Protein AF-A0A3D4BCY6-F1 (afdb_monomer_lite)

Secondary structure (DSSP, 8-state):
-HHHHTTHHHHHHHHS-SS--HHHHHHHHHHHHHHHHHHHHHIIIIIIHHHHHHHHHHHHHTT-SPPPPHHHHHTTT--------HHHHHHHHHHHHHHHHHHHHHHHHHTT-GGGGGGS-HHHHHHHHHHHTT--GGGSPPHHHHHT-

Sequence (149 aa):
MINDAFLVTLFQILVETPTMTATEVLQRAQEKGALLAPTIGRQQTEMLGPLIEREFDVLDSQGLMPPVPDILIEAGGEYEIEYVSPLSRAMRAEEGVAILRTLEMVQPIAAVDPGVMDNFNTDEITRILADTNGAPQRILRSENEISEM

pLDDT: mean 82.07, std 10.21, range [56.44, 96.81]

Structure (mmCIF, N/CA/C/O backbone):
data_AF-A0A3D4BCY6-F1
#
_entry.id   AF-A0A3D4BCY6-F1
#
loo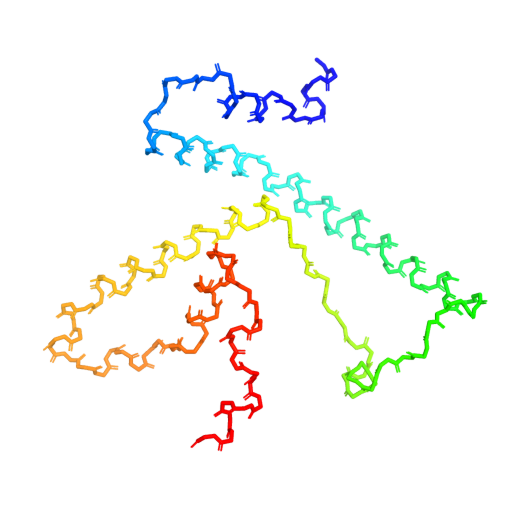p_
_atom_site.group_PDB
_atom_site.id
_atom_site.type_symbol
_atom_site.label_atom_id
_atom_site.label_alt_id
_atom_site.label_comp_id
_atom_site.label_asym_id
_atom_site.label_entity_id
_atom_site.label_seq_id
_atom_site.pdbx_PDB_ins_code
_atom_site.Cartn_x
_atom_site.Cartn_y
_atom_site.Cartn_z
_atom_site.occupancy
_atom_site.B_iso_or_equiv
_atom_site.auth_seq_id
_atom_site.auth_comp_id
_atom_site.auth_asym_id
_atom_site.auth_atom_id
_atom_site.pdbx_PDB_model_num
ATOM 1 N N . MET A 1 1 ? 18.849 21.980 12.047 1.00 65.62 1 MET A N 1
ATOM 2 C CA . MET A 1 1 ? 18.145 21.367 13.199 1.00 65.62 1 MET A CA 1
ATOM 3 C C . MET A 1 1 ? 16.642 21.233 12.969 1.00 65.62 1 MET A C 1
ATOM 5 O O . MET A 1 1 ? 16.190 20.104 12.945 1.00 65.62 1 MET A O 1
ATOM 9 N N . ILE A 1 2 ? 15.866 22.315 12.769 1.00 80.06 2 ILE A N 1
ATOM 10 C CA . ILE A 1 2 ? 14.408 22.197 12.509 1.00 80.06 2 ILE A CA 1
ATOM 11 C C . ILE A 1 2 ? 14.142 21.442 11.196 1.00 80.06 2 ILE A C 1
ATOM 13 O O . ILE A 1 2 ? 13.458 20.427 11.205 1.00 80.06 2 ILE A O 1
ATOM 17 N N . ASN A 1 3 ? 14.751 21.871 10.088 1.00 74.25 3 ASN A N 1
ATOM 18 C CA . ASN A 1 3 ? 14.570 21.217 8.784 1.00 74.25 3 ASN A CA 1
ATOM 19 C C . ASN A 1 3 ? 14.998 19.742 8.785 1.00 74.25 3 ASN A C 1
ATOM 21 O O . ASN A 1 3 ? 14.325 18.909 8.188 1.00 74.25 3 ASN A O 1
ATOM 25 N N . ASP A 1 4 ? 16.068 19.410 9.508 1.00 70.56 4 ASP A N 1
ATOM 26 C CA . ASP A 1 4 ? 16.551 18.030 9.622 1.00 70.56 4 ASP A CA 1
ATOM 27 C C . ASP A 1 4 ? 15.580 17.157 10.430 1.00 70.56 4 ASP A C 1
ATOM 29 O O . ASP A 1 4 ? 15.313 16.022 10.047 1.00 70.56 4 ASP A O 1
ATOM 33 N N . ALA A 1 5 ? 14.996 17.702 11.505 1.00 72.00 5 ALA A N 1
ATOM 34 C CA . ALA A 1 5 ? 14.009 17.004 12.329 1.00 72.00 5 ALA A CA 1
ATOM 35 C C . ALA A 1 5 ? 12.695 16.726 11.578 1.00 72.00 5 ALA A C 1
ATOM 37 O O . ALA A 1 5 ? 12.070 15.695 11.799 1.00 72.00 5 ALA A O 1
ATOM 38 N N . PHE A 1 6 ? 12.300 17.616 10.664 1.00 74.00 6 PHE A N 1
ATOM 39 C CA . PHE A 1 6 ? 11.128 17.438 9.798 1.00 74.00 6 PHE A CA 1
ATOM 40 C C . PHE A 1 6 ? 11.455 16.761 8.462 1.00 74.00 6 PHE A C 1
ATOM 42 O O . PHE A 1 6 ? 10.620 16.757 7.560 1.00 74.00 6 PHE A O 1
ATOM 49 N N . LEU A 1 7 ? 12.662 16.199 8.315 1.00 73.69 7 LEU A N 1
ATOM 50 C CA . LEU A 1 7 ? 13.101 15.480 7.113 1.00 73.69 7 LEU A CA 1
ATOM 51 C C . LEU A 1 7 ? 13.090 16.346 5.838 1.00 73.69 7 LEU A C 1
ATOM 53 O O . LEU A 1 7 ? 13.243 15.831 4.731 1.00 73.69 7 LEU A O 1
ATOM 57 N N . VAL A 1 8 ? 12.962 17.670 5.978 1.00 70.06 8 VAL A N 1
ATOM 58 C CA . VAL A 1 8 ? 12.875 18.634 4.872 1.00 70.06 8 VAL A CA 1
ATOM 59 C C . VAL A 1 8 ? 14.118 18.534 4.000 1.00 70.06 8 VAL A C 1
ATOM 61 O O . VAL A 1 8 ? 14.004 18.541 2.783 1.00 70.06 8 VAL A O 1
ATOM 64 N N . THR A 1 9 ? 15.287 18.323 4.601 1.00 69.44 9 THR A N 1
ATOM 65 C CA . THR A 1 9 ? 16.567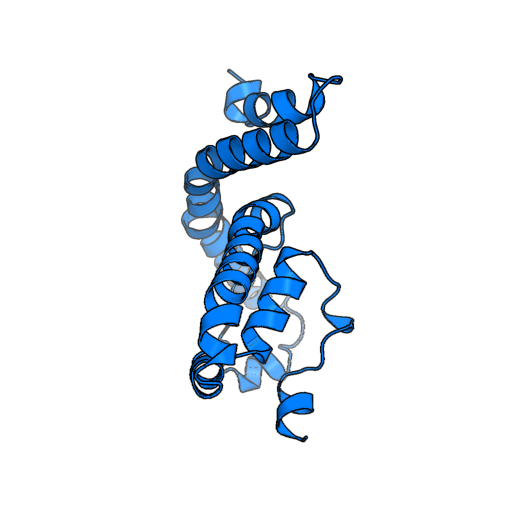 18.162 3.899 1.00 69.44 9 THR A CA 1
ATOM 66 C C . THR A 1 9 ? 16.589 16.930 2.974 1.00 69.44 9 THR A C 1
ATOM 68 O O . THR A 1 9 ? 17.272 16.932 1.951 1.00 69.44 9 THR A O 1
ATOM 71 N N . LEU A 1 10 ? 15.820 15.879 3.291 1.00 66.75 10 LEU A N 1
ATOM 72 C CA . LEU A 1 10 ? 15.710 14.672 2.459 1.00 66.75 10 LEU A CA 1
ATOM 73 C C . LEU A 1 10 ? 14.780 14.890 1.256 1.00 66.75 10 LEU A C 1
ATOM 75 O O . LEU A 1 10 ? 15.042 14.337 0.189 1.00 66.75 10 LEU A O 1
ATOM 79 N N . PHE A 1 11 ? 13.759 15.740 1.398 1.00 65.69 11 PHE A N 1
ATOM 80 C CA . P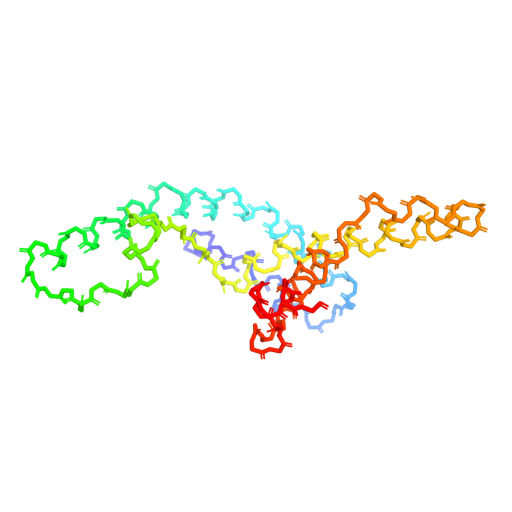HE A 1 11 ? 12.844 16.114 0.314 1.00 65.69 11 PHE A CA 1
ATOM 81 C C . PHE A 1 11 ? 13.337 17.310 -0.519 1.00 65.69 11 PHE A C 1
ATOM 83 O O . PHE A 1 11 ? 13.072 17.358 -1.717 1.00 65.69 11 PHE A O 1
ATOM 90 N N . GLN A 1 12 ? 14.103 18.243 0.059 1.00 62.47 12 GLN A N 1
ATOM 91 C CA . GLN A 1 12 ? 14.647 19.423 -0.630 1.00 62.47 12 GLN A CA 1
ATOM 92 C C . GLN A 1 12 ? 15.505 19.041 -1.835 1.00 62.47 12 GLN A C 1
ATOM 94 O O . GLN A 1 12 ? 15.422 19.691 -2.868 1.00 62.47 12 GLN A O 1
ATOM 99 N N . ILE A 1 13 ? 16.262 17.944 -1.760 1.00 59.34 13 ILE A N 1
ATOM 100 C CA . ILE A 1 13 ? 17.090 17.469 -2.881 1.00 59.34 13 ILE A CA 1
ATOM 101 C C . 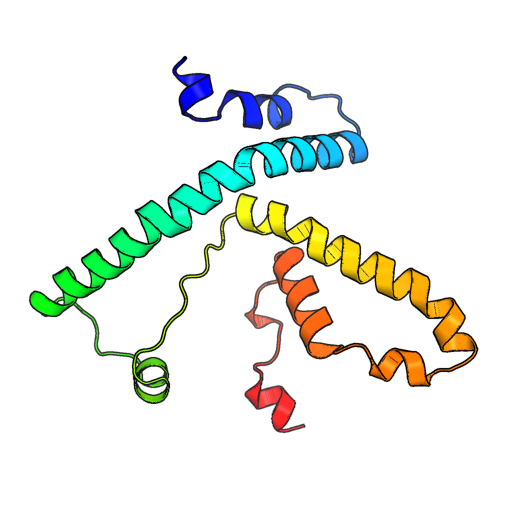ILE A 1 13 ? 16.239 17.084 -4.107 1.00 59.34 13 ILE A C 1
ATOM 103 O O . ILE A 1 13 ? 16.709 17.237 -5.235 1.00 59.34 13 ILE A O 1
ATOM 107 N N . LEU A 1 14 ? 14.992 16.635 -3.903 1.00 56.44 14 LEU A N 1
ATOM 108 C CA . LEU A 1 14 ? 14.042 16.323 -4.980 1.00 56.44 14 LEU A CA 1
ATOM 109 C C . LEU A 1 14 ? 13.404 17.582 -5.597 1.00 56.44 14 LEU A C 1
ATOM 111 O O . LEU A 1 14 ? 12.839 17.500 -6.682 1.00 56.44 14 LEU A O 1
ATOM 115 N N . VAL A 1 15 ? 13.491 18.736 -4.926 1.00 58.91 15 VAL A N 1
ATOM 116 C CA . VAL A 1 15 ? 12.830 19.994 -5.325 1.00 58.91 15 VAL A CA 1
ATOM 117 C C . VAL A 1 15 ? 13.834 21.046 -5.821 1.00 58.91 15 VAL A C 1
ATOM 119 O O . VAL A 1 15 ? 13.546 21.779 -6.762 1.00 58.91 15 VAL A O 1
ATOM 122 N N . GLU A 1 16 ? 15.028 21.120 -5.229 1.00 57.53 16 GLU A N 1
ATOM 123 C CA . GLU A 1 16 ? 15.999 22.210 -5.428 1.00 57.53 16 GLU A CA 1
ATOM 124 C C . GLU A 1 16 ? 17.021 21.960 -6.548 1.00 57.53 16 GLU A C 1
ATOM 126 O O . GLU A 1 16 ? 17.875 22.811 -6.789 1.00 57.53 16 GLU A O 1
ATOM 131 N N . THR A 1 17 ? 16.936 20.838 -7.275 1.00 58.88 17 THR A N 1
ATOM 132 C CA . THR A 1 17 ? 17.810 20.568 -8.433 1.00 58.88 17 THR A CA 1
ATOM 133 C C . THR A 1 17 ? 16.986 20.558 -9.734 1.00 58.88 17 THR A C 1
ATOM 135 O O . THR A 1 17 ? 16.555 19.491 -10.167 1.00 58.88 17 THR A O 1
ATOM 138 N N . PRO A 1 18 ? 16.748 21.713 -10.395 1.00 57.94 18 PRO A N 1
ATOM 139 C CA . PRO A 1 18 ? 15.874 21.792 -11.574 1.00 57.94 18 PRO A CA 1
ATOM 140 C C . PRO A 1 18 ? 16.424 21.048 -12.799 1.00 57.94 18 PRO A C 1
ATOM 142 O O . PRO A 1 18 ? 15.682 20.734 -13.725 1.00 57.94 18 PRO A O 1
ATOM 145 N N . THR A 1 19 ? 17.733 20.789 -12.828 1.00 65.00 19 THR A N 1
ATOM 146 C CA . THR A 1 19 ? 18.425 20.100 -13.920 1.00 65.00 19 THR A CA 1
ATOM 147 C C . THR A 1 19 ? 18.860 18.716 -13.457 1.00 65.00 19 THR A C 1
ATOM 149 O O . THR A 1 19 ? 20.022 18.506 -13.116 1.00 65.00 19 THR A O 1
ATOM 152 N N . MET A 1 20 ? 17.920 17.779 -13.408 1.00 71.12 20 MET A N 1
ATOM 153 C CA . MET A 1 20 ? 18.206 16.381 -13.101 1.00 71.12 20 MET A CA 1
ATOM 154 C C . MET A 1 20 ? 17.617 15.489 -14.191 1.00 71.12 20 MET A C 1
ATOM 156 O O . MET A 1 20 ? 16.529 15.754 -14.704 1.00 71.12 20 MET A O 1
ATOM 160 N N . THR A 1 21 ? 18.347 14.444 -14.581 1.00 78.62 21 THR A N 1
ATOM 161 C CA . THR A 1 21 ? 17.817 13.457 -15.533 1.00 78.62 21 THR A CA 1
ATOM 162 C C . THR A 1 21 ? 16.763 12.580 -14.852 1.00 78.62 21 THR A C 1
ATOM 164 O O . THR A 1 21 ? 16.835 12.353 -13.646 1.00 78.62 21 THR A O 1
ATOM 167 N N . ALA A 1 22 ? 15.794 12.054 -15.609 1.00 68.19 22 ALA A N 1
ATOM 168 C CA . ALA A 1 22 ? 14.720 11.222 -15.052 1.00 68.19 22 ALA A CA 1
ATOM 169 C C . ALA A 1 22 ? 15.255 10.030 -14.230 1.00 68.19 22 ALA A C 1
ATOM 171 O O . ALA A 1 22 ? 14.737 9.732 -13.158 1.00 68.19 22 ALA A O 1
ATOM 172 N N . THR A 1 23 ? 16.336 9.395 -14.691 1.00 73.31 23 THR A N 1
ATOM 173 C CA . THR A 1 23 ? 16.980 8.271 -13.996 1.00 73.31 23 THR A CA 1
ATOM 174 C C . THR A 1 23 ? 17.625 8.690 -12.678 1.00 73.31 23 THR A C 1
ATOM 176 O O . THR A 1 23 ? 17.526 7.976 -11.684 1.00 73.31 23 THR A O 1
ATOM 179 N N . GLU A 1 24 ? 18.264 9.857 -12.651 1.00 76.44 24 GLU A N 1
ATOM 180 C CA . GLU A 1 24 ? 18.906 10.376 -11.445 1.00 76.44 24 GLU A CA 1
ATOM 181 C C . GLU A 1 24 ? 17.867 10.782 -10.386 1.00 76.44 24 GLU A C 1
ATOM 183 O O . GLU A 1 24 ? 18.066 10.501 -9.204 1.00 76.44 24 GLU A O 1
ATOM 188 N N . VAL A 1 25 ? 16.723 11.346 -10.800 1.00 70.44 25 VAL A N 1
ATOM 189 C CA . VAL A 1 25 ? 15.599 11.643 -9.890 1.00 70.44 25 VAL A CA 1
ATOM 190 C C . VAL A 1 25 ? 15.097 10.363 -9.231 1.00 70.44 25 VAL A C 1
ATOM 192 O O . VAL A 1 25 ? 14.934 10.326 -8.012 1.00 70.44 25 VAL A O 1
ATOM 195 N N . LEU A 1 26 ? 14.894 9.305 -10.021 1.00 66.81 26 LEU A N 1
ATOM 196 C CA . LEU A 1 26 ? 14.420 8.018 -9.516 1.00 66.81 26 LEU A CA 1
ATOM 197 C C . LEU A 1 26 ? 15.418 7.384 -8.538 1.00 66.81 26 LEU A C 1
ATOM 199 O O . LEU A 1 26 ? 15.020 6.993 -7.445 1.00 66.81 26 LEU A O 1
ATOM 203 N N . GLN A 1 27 ? 16.712 7.350 -8.874 1.00 74.69 27 GLN A N 1
ATOM 204 C CA . GLN A 1 27 ? 17.740 6.793 -7.984 1.00 74.69 27 GLN A CA 1
ATOM 205 C C . GLN A 1 27 ? 17.871 7.575 -6.673 1.00 74.69 27 GLN A C 1
ATOM 207 O O . GLN A 1 27 ? 17.966 6.974 -5.604 1.00 74.69 27 GLN A O 1
ATOM 212 N N . ARG A 1 28 ? 17.835 8.914 -6.720 1.00 74.25 28 ARG A N 1
ATOM 213 C CA . ARG A 1 28 ? 17.878 9.726 -5.496 1.00 74.25 28 ARG A CA 1
ATOM 214 C C . ARG A 1 28 ? 16.617 9.552 -4.656 1.00 74.25 28 ARG A C 1
ATOM 216 O O . ARG A 1 28 ? 16.722 9.481 -3.436 1.00 74.25 28 ARG A O 1
ATOM 223 N N . ALA A 1 29 ? 15.441 9.467 -5.276 1.00 71.12 29 ALA A N 1
ATOM 224 C CA . ALA A 1 29 ? 14.201 9.187 -4.558 1.00 71.12 29 ALA A CA 1
ATOM 225 C C . ALA A 1 29 ? 14.255 7.823 -3.851 1.00 71.12 29 ALA A C 1
ATOM 227 O O . ALA A 1 29 ? 13.863 7.741 -2.688 1.00 71.12 29 ALA A O 1
ATOM 228 N N . GLN A 1 30 ? 14.811 6.795 -4.502 1.00 71.56 30 GLN A N 1
ATOM 229 C CA . GLN A 1 30 ? 15.033 5.476 -3.899 1.00 71.56 30 GLN A CA 1
ATOM 230 C C . GLN A 1 30 ? 15.986 5.542 -2.704 1.00 71.56 30 GLN A C 1
ATOM 232 O O . GLN A 1 30 ? 15.625 5.129 -1.605 1.00 71.56 30 GLN A O 1
ATOM 237 N N . GLU A 1 31 ? 17.174 6.127 -2.876 1.00 78.12 31 GLU A N 1
ATOM 238 C CA . GLU A 1 31 ? 18.174 6.211 -1.805 1.00 78.12 31 GLU A CA 1
ATOM 239 C C . GLU A 1 31 ? 17.630 6.967 -0.579 1.00 78.12 31 GLU A C 1
ATOM 241 O O . GLU A 1 31 ? 17.820 6.552 0.565 1.00 78.12 31 GLU A O 1
ATOM 246 N N . LYS A 1 32 ? 16.889 8.060 -0.801 1.00 76.44 32 LYS A N 1
ATOM 247 C CA . LYS A 1 32 ? 16.254 8.827 0.282 1.00 76.44 32 LYS A CA 1
ATOM 248 C C . LYS A 1 32 ? 15.068 8.084 0.897 1.00 76.44 32 LYS A C 1
ATOM 250 O O . LYS A 1 32 ? 14.917 8.123 2.116 1.00 76.44 32 LYS A O 1
ATOM 255 N N . GLY A 1 33 ? 14.270 7.382 0.093 1.00 75.75 33 GLY A N 1
ATOM 256 C CA . GLY A 1 33 ? 13.192 6.515 0.567 1.00 75.75 33 GLY A CA 1
ATOM 257 C C . GLY A 1 33 ? 13.710 5.414 1.493 1.00 75.75 33 GLY A C 1
ATOM 258 O O . GLY A 1 33 ? 13.184 5.243 2.591 1.00 75.75 33 GLY A O 1
ATOM 259 N N . ALA A 1 34 ? 14.810 4.757 1.118 1.00 76.88 34 ALA A N 1
ATOM 260 C CA . ALA A 1 34 ? 15.466 3.737 1.933 1.00 76.88 34 ALA A CA 1
ATOM 261 C C . ALA A 1 34 ? 15.963 4.287 3.283 1.00 76.88 34 ALA A C 1
ATOM 263 O O . ALA A 1 34 ? 15.830 3.624 4.311 1.00 76.88 34 ALA A O 1
ATOM 264 N N . LEU A 1 35 ? 16.481 5.521 3.313 1.00 81.62 35 LEU A N 1
ATOM 265 C CA . LEU A 1 35 ? 16.894 6.185 4.558 1.00 81.62 35 LEU A CA 1
ATOM 266 C C . LEU A 1 35 ? 15.710 6.538 5.473 1.00 81.62 35 LEU A C 1
ATOM 268 O O . LEU A 1 35 ? 15.869 6.602 6.692 1.00 81.62 35 LEU A O 1
ATOM 272 N N . LEU A 1 36 ? 14.530 6.777 4.898 1.00 79.69 36 LEU A N 1
ATOM 273 C CA . LEU A 1 36 ? 13.313 7.113 5.637 1.00 79.69 36 LEU A CA 1
ATOM 274 C C . LEU A 1 36 ? 12.545 5.885 6.126 1.00 79.69 36 LEU A C 1
ATOM 276 O O . LEU A 1 36 ? 11.889 5.967 7.168 1.00 79.69 36 LEU A O 1
ATOM 280 N N . ALA A 1 37 ? 12.639 4.765 5.407 1.00 78.25 37 ALA A N 1
ATOM 281 C CA . ALA A 1 37 ? 11.837 3.570 5.643 1.00 78.25 37 ALA A CA 1
ATOM 282 C C . ALA A 1 37 ? 11.844 3.090 7.110 1.00 78.25 37 ALA A C 1
ATOM 284 O O . ALA A 1 37 ? 10.755 2.883 7.646 1.00 78.25 37 ALA A O 1
ATOM 285 N N . PRO A 1 38 ? 12.986 2.998 7.827 1.00 84.06 38 PRO A N 1
ATOM 286 C CA . PRO A 1 38 ? 12.981 2.552 9.224 1.00 84.06 38 PRO A CA 1
ATOM 287 C C . PRO A 1 38 ? 12.253 3.522 10.162 1.00 84.06 38 PRO A C 1
ATOM 289 O O . PRO A 1 38 ? 11.508 3.106 11.045 1.00 84.06 38 PRO A O 1
ATOM 292 N N . THR A 1 39 ? 12.448 4.829 9.973 1.00 84.88 39 THR A N 1
ATOM 293 C CA . THR A 1 39 ? 11.846 5.866 10.825 1.00 84.88 39 THR A CA 1
ATOM 294 C C . THR A 1 39 ? 10.338 5.955 10.611 1.00 84.88 39 THR A C 1
ATOM 296 O O . THR A 1 39 ? 9.588 6.149 11.566 1.00 84.88 39 THR A O 1
ATOM 299 N N . ILE A 1 40 ? 9.886 5.813 9.364 1.00 81.69 40 ILE A N 1
ATOM 300 C CA . ILE A 1 40 ? 8.460 5.782 9.030 1.00 81.69 40 ILE A CA 1
ATOM 301 C C . ILE A 1 40 ? 7.821 4.478 9.497 1.00 81.69 40 ILE A C 1
ATOM 303 O O . ILE A 1 40 ? 6.775 4.535 10.133 1.00 81.69 40 ILE A O 1
ATOM 307 N N . GLY A 1 41 ? 8.468 3.332 9.268 1.00 83.50 41 GLY A N 1
ATOM 308 C CA . GLY A 1 41 ? 7.973 2.034 9.724 1.00 83.50 41 GLY A CA 1
ATOM 309 C C . GLY A 1 41 ? 7.724 2.026 11.229 1.00 83.50 41 GLY A C 1
ATOM 310 O O . GLY A 1 41 ? 6.631 1.691 11.666 1.00 83.50 41 GLY A O 1
ATOM 311 N N . ARG A 1 42 ? 8.674 2.536 12.025 1.00 88.81 42 ARG A N 1
ATOM 312 C CA . ARG A 1 42 ? 8.486 2.683 13.477 1.00 88.81 42 ARG A CA 1
ATOM 313 C C . ARG A 1 42 ? 7.370 3.655 13.842 1.00 88.81 42 ARG A C 1
ATOM 315 O O . ARG A 1 42 ? 6.594 3.367 14.743 1.00 88.81 42 ARG A O 1
ATOM 322 N N . GLN A 1 43 ? 7.251 4.792 13.154 1.00 87.38 43 GLN A N 1
ATOM 323 C CA . GLN A 1 43 ? 6.114 5.692 13.382 1.00 87.38 43 GLN A CA 1
ATOM 324 C C . GLN A 1 43 ? 4.778 5.004 13.088 1.00 87.38 43 GLN A C 1
ATOM 326 O O . GLN A 1 43 ? 3.816 5.227 13.810 1.00 87.38 43 GLN A O 1
ATOM 331 N N . GLN A 1 44 ? 4.713 4.148 12.074 1.00 86.69 44 GLN A N 1
ATOM 332 C CA . GLN A 1 44 ? 3.505 3.406 11.730 1.00 86.69 44 GLN A CA 1
ATOM 333 C C . GLN A 1 44 ? 3.184 2.315 12.755 1.00 86.69 44 GLN A C 1
ATOM 335 O O . GLN A 1 44 ? 2.060 2.258 13.243 1.00 86.69 44 GLN A O 1
ATOM 340 N N . THR A 1 45 ? 4.158 1.486 13.130 1.00 86.81 45 THR A N 1
ATOM 341 C CA . THR A 1 45 ? 3.918 0.318 13.992 1.00 86.81 45 THR A CA 1
ATOM 342 C C . THR A 1 45 ? 3.929 0.642 15.484 1.00 86.81 45 THR A C 1
ATOM 344 O O . THR A 1 45 ? 3.192 0.030 16.244 1.00 86.81 45 THR A O 1
ATOM 347 N N . GLU A 1 46 ? 4.763 1.585 15.932 1.00 91.75 46 GLU A N 1
ATOM 348 C CA . GLU A 1 46 ? 4.957 1.885 17.361 1.00 91.75 46 GLU A CA 1
ATOM 349 C C . GLU A 1 46 ? 4.166 3.111 17.839 1.00 91.75 46 GLU A C 1
ATOM 351 O O . GLU A 1 46 ? 3.992 3.285 19.043 1.00 91.75 46 GLU A O 1
ATOM 356 N N . MET A 1 47 ? 3.708 3.980 16.929 1.00 91.75 47 MET A N 1
ATOM 357 C CA . MET A 1 47 ? 2.984 5.206 17.288 1.00 91.75 47 MET A CA 1
ATOM 358 C C . MET A 1 47 ? 1.583 5.241 16.683 1.00 91.75 47 MET A C 1
ATOM 360 O O . MET A 1 47 ? 0.609 5.265 17.425 1.00 91.75 47 MET A O 1
ATOM 364 N N . LEU A 1 48 ? 1.466 5.248 15.355 1.00 92.12 48 LEU A N 1
ATOM 365 C CA . LEU A 1 48 ? 0.182 5.436 14.679 1.00 92.12 48 LEU A CA 1
ATOM 366 C C . LEU A 1 48 ? -0.751 4.236 14.861 1.00 92.12 48 LEU A C 1
ATOM 368 O O . LEU A 1 48 ? -1.910 4.455 15.184 1.00 92.12 48 LEU A O 1
ATOM 372 N N . GLY A 1 49 ? -0.259 3.001 14.737 1.00 91.88 49 GLY A N 1
ATOM 373 C CA . GLY A 1 49 ? -1.063 1.791 14.955 1.00 91.88 49 GLY A CA 1
ATOM 374 C C . GLY A 1 49 ? -1.736 1.776 16.335 1.00 91.88 49 GLY A C 1
ATOM 375 O O . GLY A 1 49 ? -2.963 1.811 16.399 1.00 91.88 49 GLY A O 1
ATOM 376 N N . PRO A 1 50 ? -0.968 1.859 17.441 1.00 94.12 50 PRO A N 1
ATOM 377 C CA . PRO A 1 50 ? -1.541 1.909 18.787 1.00 94.12 50 PRO A CA 1
ATOM 378 C C . PRO A 1 50 ? -2.441 3.126 19.045 1.00 94.12 50 PRO A C 1
ATOM 380 O O . PRO A 1 50 ? -3.365 3.055 19.854 1.00 94.12 50 PRO A O 1
ATOM 383 N N . LEU A 1 51 ? -2.172 4.267 18.394 1.00 95.44 51 LEU A N 1
ATOM 384 C CA . LEU A 1 51 ? -3.037 5.447 18.493 1.00 95.44 51 LEU A CA 1
ATOM 385 C C . LEU A 1 51 ? -4.385 5.219 17.809 1.00 95.44 51 LEU A C 1
ATOM 387 O O . LEU A 1 51 ? -5.404 5.567 18.396 1.00 95.44 51 LEU A O 1
ATOM 391 N N . ILE A 1 52 ? -4.390 4.618 16.618 1.00 93.50 52 ILE A N 1
ATOM 392 C CA . ILE A 1 52 ? -5.612 4.283 15.884 1.00 93.50 52 ILE A CA 1
ATOM 393 C C . ILE A 1 52 ? -6.468 3.324 16.717 1.00 93.50 52 ILE A C 1
ATOM 395 O O . ILE A 1 52 ? -7.636 3.620 16.957 1.00 93.50 52 ILE A O 1
ATOM 399 N N . GLU A 1 53 ? -5.886 2.236 17.232 1.00 92.50 53 GLU A N 1
ATOM 400 C CA . GLU A 1 53 ? -6.591 1.281 18.107 1.00 92.50 53 GLU A CA 1
ATOM 401 C C . GLU A 1 53 ? -7.214 1.981 19.323 1.00 92.50 53 GLU A C 1
ATOM 403 O O . GLU A 1 53 ? -8.404 1.840 19.605 1.00 92.50 53 GLU A O 1
ATOM 408 N N . ARG A 1 54 ? -6.431 2.826 20.002 1.00 94.94 54 ARG A N 1
ATOM 409 C CA . ARG A 1 54 ? -6.909 3.597 21.152 1.00 94.94 54 ARG A CA 1
ATOM 410 C C . ARG A 1 54 ? -8.053 4.545 20.788 1.00 94.94 54 ARG A C 1
ATOM 412 O O . ARG A 1 54 ? -8.954 4.743 21.601 1.00 94.94 54 ARG A O 1
ATOM 419 N N . GLU A 1 55 ? -7.995 5.198 19.632 1.00 94.75 55 GLU A N 1
ATOM 420 C CA . GLU A 1 55 ? -9.055 6.102 19.182 1.00 94.75 55 GLU A CA 1
ATOM 421 C C . GLU A 1 55 ? -10.357 5.342 18.918 1.00 94.75 55 GLU A C 1
ATOM 423 O O . GLU A 1 55 ? -11.410 5.804 19.364 1.00 94.75 55 GLU A O 1
ATOM 428 N N . PHE A 1 56 ? -10.288 4.159 18.297 1.00 91.56 56 PHE A N 1
ATOM 429 C CA . PHE A 1 56 ? -11.446 3.277 18.132 1.00 91.56 56 PHE A CA 1
ATOM 430 C C . PHE A 1 56 ? -12.062 2.892 19.481 1.00 91.56 56 PHE A C 1
ATOM 432 O O . PHE A 1 56 ? -13.259 3.104 19.673 1.00 91.56 56 PHE A O 1
ATOM 439 N N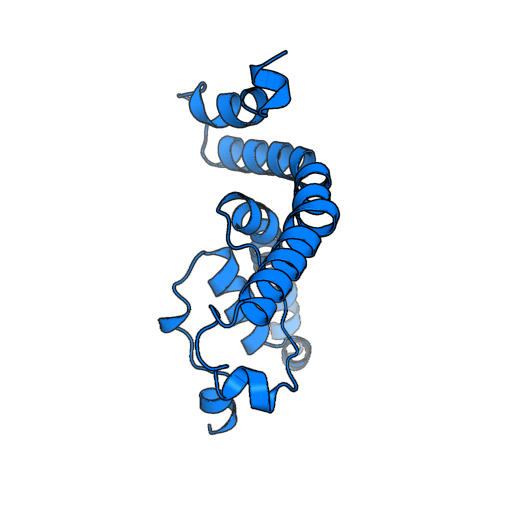 . ASP A 1 57 ? -11.254 2.436 20.442 1.00 92.00 57 ASP A N 1
ATOM 440 C CA . ASP A 1 57 ? -11.730 2.067 21.783 1.00 92.00 57 ASP A CA 1
ATOM 441 C C . ASP A 1 57 ? -12.418 3.240 22.500 1.00 92.00 57 ASP A C 1
ATOM 443 O O . ASP A 1 57 ? -13.465 3.092 23.139 1.00 9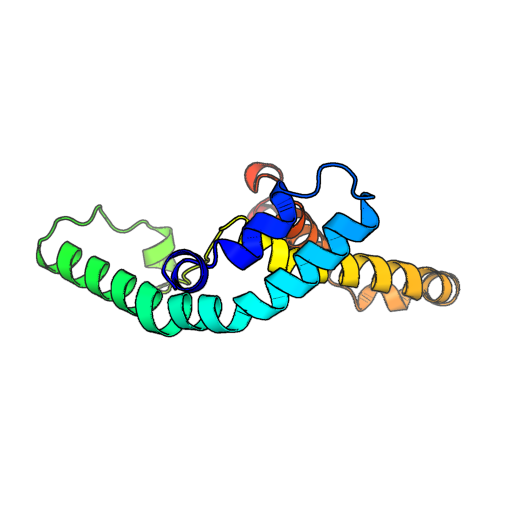2.00 57 ASP A O 1
ATOM 447 N N . VAL A 1 58 ? -11.837 4.441 22.403 1.00 96.19 58 VAL A N 1
ATOM 448 C CA . VAL A 1 58 ? -12.404 5.645 23.022 1.00 96.19 58 VAL A CA 1
ATOM 449 C C . VAL A 1 58 ? -13.733 6.016 22.367 1.00 96.19 58 VAL A C 1
ATOM 451 O O . VAL A 1 58 ? -14.687 6.315 23.087 1.00 96.19 58 VAL A O 1
ATOM 454 N N . LEU A 1 59 ? -13.820 5.987 21.036 1.00 95.50 59 LEU A N 1
ATOM 455 C CA . LEU A 1 59 ? -15.049 6.311 20.309 1.00 95.50 59 LEU A CA 1
ATOM 456 C C . LEU A 1 59 ? -16.156 5.285 20.571 1.00 95.50 59 LEU A C 1
ATOM 458 O O . LEU A 1 59 ? -17.311 5.679 20.758 1.00 95.50 59 LEU A O 1
ATOM 462 N N . ASP A 1 60 ? -15.808 3.999 20.638 1.00 92.38 60 ASP A N 1
ATOM 463 C CA . ASP A 1 60 ? -16.745 2.918 20.948 1.00 92.38 60 ASP A CA 1
ATOM 464 C C . ASP A 1 60 ? -17.292 3.055 22.373 1.00 92.38 60 ASP A C 1
ATOM 466 O O . ASP A 1 60 ? -18.505 3.075 22.583 1.00 92.38 60 ASP A O 1
ATOM 470 N N . SER A 1 61 ? -16.416 3.326 23.351 1.00 94.81 61 SER A N 1
ATOM 471 C CA . SER A 1 61 ? -16.827 3.551 24.745 1.00 94.81 61 SER A CA 1
ATOM 472 C C . SER A 1 61 ? -17.779 4.743 24.929 1.00 94.81 61 SER A C 1
ATOM 474 O O . SER A 1 61 ? -18.549 4.790 25.890 1.00 94.81 61 SER A O 1
ATOM 476 N N . GLN A 1 62 ? -17.734 5.714 24.012 1.00 96.81 62 GLN A N 1
ATOM 477 C CA . GLN A 1 62 ? -18.601 6.894 24.003 1.00 96.81 62 GLN A CA 1
ATOM 478 C C . GLN A 1 62 ? -19.871 6.699 23.162 1.00 96.81 62 GLN A C 1
ATOM 480 O O . GLN A 1 62 ? -20.718 7.593 23.137 1.00 96.81 62 GLN A O 1
ATOM 485 N N . GLY A 1 63 ? -20.019 5.564 22.469 1.00 93.94 63 GLY A N 1
ATOM 486 C CA . GLY A 1 63 ? -21.123 5.322 21.540 1.00 93.94 63 GLY A CA 1
ATOM 487 C C . GLY A 1 63 ? -21.121 6.269 20.335 1.00 93.94 63 GLY A C 1
ATOM 488 O O . GLY A 1 63 ? -22.182 6.557 19.784 1.00 93.94 63 GLY A O 1
ATOM 489 N N . LEU A 1 64 ? -19.950 6.797 19.956 1.00 95.31 64 LEU A N 1
ATOM 490 C CA . LEU A 1 64 ? -19.777 7.707 18.816 1.00 95.31 64 LEU A CA 1
ATOM 491 C C . LEU A 1 64 ? -19.420 6.975 17.516 1.00 95.31 64 LEU A C 1
ATOM 493 O O . LEU A 1 64 ? -19.298 7.608 16.467 1.00 95.31 64 LEU A O 1
ATOM 497 N N . MET A 1 65 ? -19.255 5.655 17.583 1.00 91.62 65 MET A N 1
ATOM 498 C CA . MET A 1 65 ? -18.982 4.820 16.423 1.00 91.62 65 MET A CA 1
ATOM 499 C C . MET A 1 65 ? -20.227 4.670 15.534 1.00 91.62 65 MET A C 1
ATOM 501 O O . MET A 1 65 ? -21.343 4.527 16.043 1.00 91.62 65 MET A O 1
ATOM 505 N N . PRO A 1 66 ? -20.068 4.682 14.197 1.00 91.00 66 PRO A N 1
ATOM 506 C CA . PRO A 1 66 ? -21.128 4.237 13.302 1.00 91.00 66 PRO A CA 1
ATOM 507 C C . PRO A 1 66 ? -21.442 2.749 13.547 1.00 91.00 66 PRO A C 1
ATOM 509 O O . PRO A 1 66 ? -20.619 2.035 14.124 1.00 91.00 66 PRO A O 1
ATOM 512 N N . PRO A 1 67 ? -22.608 2.251 13.095 1.00 89.31 67 PRO A N 1
ATOM 513 C CA . PRO A 1 67 ? -22.873 0.817 13.118 1.00 89.31 67 PRO A CA 1
ATOM 514 C C . PRO A 1 67 ? -21.753 0.066 12.394 1.00 89.31 67 PRO A C 1
ATOM 516 O O . PRO A 1 67 ? -21.321 0.482 11.315 1.00 89.31 67 PRO A O 1
ATOM 519 N N . VAL A 1 68 ? -21.286 -1.023 13.007 1.00 87.62 68 VAL A N 1
ATOM 520 C CA . VAL A 1 68 ? -20.209 -1.849 12.458 1.00 87.62 68 VAL A CA 1
ATOM 521 C C . VAL A 1 68 ? -20.649 -2.391 11.089 1.00 87.62 68 VAL A C 1
ATOM 523 O O . VAL A 1 68 ? -21.721 -2.991 11.005 1.00 87.62 68 VAL A O 1
ATOM 526 N N . PRO A 1 69 ? -19.866 -2.172 10.019 1.00 89.88 69 PRO A N 1
ATOM 527 C CA . PRO A 1 69 ? -20.133 -2.744 8.703 1.00 89.88 69 PRO A CA 1
ATOM 528 C C . PRO A 1 69 ? -20.231 -4.275 8.734 1.00 89.88 69 PRO A C 1
ATOM 530 O O . PRO A 1 69 ? -19.414 -4.921 9.388 1.00 89.88 69 PRO A O 1
ATOM 533 N N . ASP A 1 70 ? -21.149 -4.853 7.953 1.00 89.19 70 ASP A N 1
ATOM 534 C CA . ASP A 1 70 ? -21.364 -6.311 7.892 1.00 89.19 70 ASP A CA 1
ATOM 535 C C . ASP A 1 70 ? -20.074 -7.082 7.569 1.00 89.19 70 ASP A C 1
ATOM 537 O O . ASP A 1 70 ? -19.781 -8.090 8.204 1.00 89.19 70 ASP A O 1
ATOM 541 N N . ILE A 1 71 ? -19.238 -6.545 6.673 1.00 87.44 71 ILE A N 1
ATOM 542 C CA . ILE A 1 71 ? -17.943 -7.141 6.306 1.00 87.44 71 ILE A CA 1
ATOM 543 C C . ILE A 1 71 ? -16.990 -7.303 7.502 1.00 87.44 71 ILE A C 1
ATOM 545 O O . ILE A 1 71 ? -16.254 -8.281 7.574 1.00 87.44 71 ILE A O 1
ATOM 549 N N . LEU A 1 72 ? -17.021 -6.377 8.468 1.00 87.38 72 LEU A N 1
ATOM 550 C CA . LEU A 1 72 ? -16.207 -6.485 9.682 1.00 87.38 72 LEU A CA 1
ATOM 551 C C . LEU A 1 72 ? -16.811 -7.482 10.674 1.00 87.38 72 LEU A C 1
ATOM 553 O O . LEU A 1 72 ? -16.071 -8.135 11.402 1.00 87.38 72 LEU A O 1
ATOM 557 N N . ILE A 1 73 ? -18.137 -7.634 10.694 1.00 88.06 73 ILE A N 1
ATOM 558 C CA . ILE A 1 73 ? -18.814 -8.647 11.516 1.00 88.06 73 ILE A CA 1
ATOM 559 C C . ILE A 1 73 ? -18.483 -10.050 10.992 1.00 88.06 73 ILE A C 1
ATOM 561 O O . ILE A 1 73 ? -18.140 -10.932 11.779 1.00 88.06 73 ILE A O 1
ATOM 565 N N . GLU A 1 74 ? -18.544 -10.248 9.674 1.00 88.50 74 GLU A N 1
ATOM 566 C CA . GLU A 1 74 ? -18.178 -11.504 9.005 1.00 88.50 74 GLU A CA 1
ATOM 567 C C . GLU A 1 74 ? -16.705 -11.868 9.234 1.00 88.50 74 GLU A C 1
ATOM 569 O O . GLU A 1 74 ? -16.393 -13.034 9.475 1.00 88.50 74 GLU A O 1
ATOM 574 N N . ALA A 1 75 ? -15.819 -10.867 9.249 1.00 86.50 75 ALA A N 1
ATOM 575 C CA . ALA A 1 75 ? -14.401 -11.017 9.573 1.00 86.50 75 ALA A CA 1
ATOM 576 C C . ALA A 1 75 ? -14.110 -11.178 11.081 1.00 86.50 75 ALA A C 1
ATOM 578 O O . ALA A 1 75 ? -12.952 -11.181 11.489 1.00 86.50 75 ALA A O 1
ATOM 579 N N . GLY A 1 76 ? -15.130 -11.272 11.944 1.00 86.31 76 GLY A N 1
ATOM 580 C CA . GLY A 1 76 ? -14.938 -11.431 13.391 1.00 86.31 76 GLY A CA 1
ATOM 581 C C . GLY A 1 76 ? -14.317 -10.214 14.088 1.00 86.31 76 GLY A C 1
ATOM 582 O O . GLY A 1 76 ? -13.804 -10.342 15.197 1.00 86.31 76 GLY A O 1
ATOM 583 N N . GLY A 1 77 ? -14.367 -9.040 13.457 1.00 81.69 77 GLY A N 1
ATOM 584 C CA . GLY A 1 77 ? -13.744 -7.810 13.941 1.00 81.69 77 GLY A CA 1
ATOM 585 C C . GLY A 1 77 ? -12.252 -7.694 13.626 1.00 81.69 77 GLY A C 1
ATOM 586 O O . GLY A 1 77 ? -11.619 -6.760 14.113 1.00 81.69 77 GLY A O 1
ATOM 587 N N . GLU A 1 78 ? -11.684 -8.603 12.827 1.00 83.75 78 GLU A N 1
ATOM 588 C CA . GLU A 1 78 ? -10.301 -8.490 12.365 1.00 83.75 78 GLU A CA 1
ATOM 589 C C . GLU A 1 78 ? -10.160 -7.389 11.308 1.00 83.75 78 GLU A C 1
ATOM 591 O O . GLU A 1 78 ? -10.990 -7.240 10.407 1.00 83.75 78 GLU A O 1
ATOM 596 N N . TYR A 1 79 ? -9.091 -6.603 11.421 1.00 86.19 79 TYR A N 1
ATOM 597 C CA . TYR A 1 79 ? -8.729 -5.581 10.449 1.00 86.19 79 TYR A CA 1
ATOM 598 C C . TYR A 1 79 ? -7.213 -5.410 10.385 1.00 86.19 79 TYR A C 1
ATOM 600 O O . TYR A 1 79 ? -6.497 -5.650 11.357 1.00 86.19 79 TYR A O 1
ATOM 608 N N . GLU A 1 80 ? -6.734 -4.947 9.235 1.00 84.56 80 GLU A N 1
ATOM 609 C CA . GLU A 1 80 ? -5.346 -4.554 9.028 1.00 84.56 80 GLU A CA 1
ATOM 610 C C . GLU A 1 80 ? -5.283 -3.065 8.674 1.00 84.56 80 GLU A C 1
ATOM 612 O O . GLU A 1 80 ? -6.091 -2.552 7.897 1.00 84.56 80 GLU A O 1
ATOM 617 N N . ILE A 1 81 ? -4.326 -2.352 9.268 1.00 85.00 81 ILE A N 1
ATOM 618 C CA . ILE A 1 81 ? -4.111 -0.929 9.001 1.00 85.00 81 ILE A CA 1
ATOM 619 C C . ILE A 1 81 ? -3.119 -0.793 7.845 1.00 85.00 81 ILE A C 1
ATOM 621 O O . ILE A 1 81 ? -1.910 -0.937 8.031 1.00 85.00 81 ILE A O 1
ATOM 625 N N . GLU A 1 82 ? -3.621 -0.437 6.663 1.00 82.44 82 GLU A N 1
ATOM 626 C CA . GLU A 1 82 ? -2.781 -0.139 5.503 1.00 82.44 82 GLU A CA 1
ATOM 627 C C . GLU A 1 82 ? -2.519 1.371 5.357 1.00 82.44 82 GLU A C 1
ATOM 629 O O . GLU A 1 82 ? -3.430 2.202 5.308 1.00 82.44 82 GLU A O 1
ATOM 634 N N . TYR A 1 83 ? -1.244 1.752 5.240 1.00 80.12 83 TYR A N 1
ATOM 635 C CA . TYR A 1 83 ? -0.836 3.149 5.077 1.00 80.12 83 TYR A CA 1
ATOM 636 C C . TYR A 1 83 ? -0.608 3.513 3.602 1.00 80.12 83 TYR A C 1
ATOM 638 O O . TYR A 1 83 ? 0.450 3.255 3.030 1.00 80.12 83 TYR A O 1
ATOM 646 N N . VAL A 1 84 ? -1.561 4.228 3.000 1.00 74.31 84 VAL A N 1
ATOM 647 C CA . VAL A 1 84 ? -1.571 4.564 1.558 1.00 74.31 84 VAL A CA 1
ATOM 648 C C . VAL A 1 84 ? -0.893 5.901 1.193 1.00 74.31 84 VAL A C 1
ATOM 650 O O . VAL A 1 84 ? -1.369 6.664 0.344 1.00 74.31 84 VAL A O 1
ATOM 653 N N . SER A 1 85 ? 0.242 6.233 1.814 1.00 71.56 85 SER A N 1
ATOM 654 C CA . SER A 1 85 ? 0.942 7.500 1.528 1.00 71.56 85 SER A CA 1
ATOM 655 C C . SER A 1 85 ? 1.727 7.464 0.198 1.00 71.56 85 SER A C 1
ATOM 657 O O . SER A 1 85 ? 2.160 6.392 -0.230 1.00 71.56 85 SER A O 1
ATOM 659 N N . PRO A 1 86 ? 1.978 8.611 -0.474 1.00 66.56 86 PRO A N 1
ATOM 660 C CA . PRO A 1 86 ? 2.846 8.658 -1.657 1.00 66.56 86 PRO A CA 1
ATOM 661 C C . PRO A 1 86 ? 4.241 8.067 -1.421 1.00 66.56 86 PRO A C 1
ATOM 663 O O . PRO A 1 86 ? 4.792 7.432 -2.314 1.00 66.56 86 PRO A O 1
ATOM 666 N N . LEU A 1 87 ? 4.787 8.237 -0.214 1.00 68.25 87 LEU A N 1
ATOM 667 C CA . LEU A 1 87 ? 6.061 7.641 0.180 1.00 68.25 87 LEU A CA 1
ATOM 668 C C . LEU A 1 87 ? 5.941 6.123 0.362 1.00 68.25 87 LEU A C 1
ATOM 670 O O . LEU A 1 87 ? 6.800 5.397 -0.120 1.00 68.25 87 LEU A O 1
ATOM 674 N N . SER A 1 88 ? 4.869 5.642 0.999 1.00 70.00 88 SER A N 1
ATOM 675 C CA . SER A 1 88 ? 4.592 4.205 1.159 1.00 70.00 88 SER A CA 1
ATOM 676 C C . SER A 1 88 ? 4.480 3.512 -0.200 1.00 70.00 88 SER A C 1
ATOM 678 O O . SER A 1 88 ? 5.068 2.454 -0.402 1.00 70.00 88 SER A O 1
ATOM 680 N N . ARG A 1 89 ? 3.832 4.158 -1.178 1.00 71.44 89 ARG A N 1
ATOM 681 C CA . ARG A 1 89 ? 3.818 3.681 -2.569 1.00 71.44 89 ARG A CA 1
ATOM 682 C C . ARG A 1 89 ? 5.192 3.747 -3.229 1.00 71.44 89 ARG A C 1
ATOM 684 O O . ARG A 1 89 ? 5.578 2.798 -3.894 1.00 71.44 89 ARG A O 1
ATOM 691 N N . ALA A 1 90 ? 5.951 4.826 -3.032 1.00 69.44 90 ALA A N 1
ATOM 692 C CA . ALA A 1 90 ? 7.306 4.942 -3.577 1.00 69.44 90 ALA A CA 1
ATOM 693 C C . ALA A 1 90 ? 8.257 3.868 -3.021 1.00 69.44 90 ALA A C 1
ATOM 695 O O . ALA A 1 90 ? 9.096 3.363 -3.760 1.00 69.44 90 ALA A O 1
ATOM 696 N N . MET A 1 91 ? 8.096 3.482 -1.751 1.00 68.19 91 MET A N 1
ATOM 697 C CA . MET A 1 91 ? 8.820 2.362 -1.147 1.00 68.19 91 MET A CA 1
ATOM 698 C C . MET A 1 91 ? 8.432 1.020 -1.782 1.00 68.19 91 MET A C 1
ATOM 700 O O . MET A 1 91 ? 9.305 0.199 -2.039 1.00 68.19 91 MET A O 1
ATOM 704 N N . ARG A 1 92 ? 7.143 0.807 -2.082 1.00 74.88 92 ARG A N 1
ATOM 705 C CA . ARG A 1 92 ? 6.655 -0.410 -2.759 1.00 74.88 92 ARG A CA 1
ATOM 706 C C . ARG A 1 92 ? 6.909 -0.413 -4.270 1.00 74.88 92 ARG A C 1
ATOM 708 O O . ARG A 1 92 ? 6.879 -1.465 -4.889 1.00 74.88 92 ARG A O 1
ATOM 715 N N . ALA A 1 93 ? 7.214 0.725 -4.894 1.00 74.44 93 ALA A N 1
ATOM 716 C CA . ALA A 1 93 ? 7.482 0.796 -6.333 1.00 74.44 93 ALA A CA 1
ATOM 717 C C . ALA A 1 93 ? 8.645 -0.116 -6.774 1.00 74.44 93 ALA A C 1
ATOM 719 O O . ALA A 1 93 ? 8.648 -0.618 -7.898 1.00 74.44 93 ALA A O 1
ATOM 720 N N . GLU A 1 94 ? 9.613 -0.374 -5.887 1.00 74.69 94 GLU A N 1
ATOM 721 C CA . GLU A 1 94 ? 10.691 -1.337 -6.141 1.00 74.69 94 GLU A CA 1
ATOM 722 C C . GLU A 1 94 ? 10.183 -2.770 -6.299 1.00 74.69 94 GLU A C 1
ATOM 724 O O . GLU A 1 94 ? 10.705 -3.504 -7.137 1.00 74.69 94 GLU A O 1
ATOM 729 N N . GLU A 1 95 ? 9.142 -3.145 -5.557 1.00 82.12 95 GLU A N 1
ATOM 730 C CA . GLU A 1 95 ? 8.487 -4.448 -5.657 1.00 82.12 95 GLU A CA 1
ATOM 731 C C . GLU A 1 95 ? 7.908 -4.648 -7.063 1.00 82.12 95 GLU A C 1
ATOM 733 O O . GLU A 1 95 ? 8.204 -5.643 -7.725 1.00 82.12 95 GLU A O 1
ATOM 738 N N . GLY A 1 96 ? 7.195 -3.645 -7.588 1.00 85.19 96 GLY A N 1
ATOM 739 C CA . GLY A 1 96 ? 6.664 -3.676 -8.954 1.00 85.19 96 GLY A CA 1
ATOM 740 C C . GLY A 1 96 ? 7.760 -3.779 -10.023 1.00 85.19 96 GLY A C 1
ATOM 741 O O . GLY A 1 96 ? 7.654 -4.570 -10.962 1.00 85.19 96 GLY A O 1
ATOM 742 N N . VAL A 1 97 ? 8.862 -3.035 -9.864 1.00 85.94 97 VAL A N 1
ATOM 743 C CA . VAL A 1 97 ? 10.022 -3.123 -10.772 1.00 85.94 97 VAL A CA 1
ATOM 744 C C . VAL A 1 97 ? 10.695 -4.498 -10.694 1.00 85.94 97 VAL A C 1
ATOM 746 O O . VAL A 1 97 ? 11.104 -5.040 -11.723 1.00 85.94 97 VAL A O 1
ATOM 749 N N . ALA A 1 98 ? 10.817 -5.074 -9.497 1.00 85.88 98 ALA A N 1
ATOM 750 C CA . ALA A 1 98 ? 11.400 -6.395 -9.292 1.00 85.88 98 ALA A CA 1
ATOM 751 C C . ALA A 1 98 ? 10.553 -7.499 -9.939 1.00 85.88 98 ALA A C 1
ATOM 753 O O . ALA A 1 98 ? 11.112 -8.385 -10.590 1.00 85.88 98 ALA A O 1
ATOM 754 N N . ILE A 1 99 ? 9.223 -7.412 -9.836 1.00 90.56 99 ILE A N 1
ATOM 755 C CA . ILE A 1 99 ? 8.288 -8.326 -10.503 1.00 90.56 99 ILE A CA 1
ATOM 756 C C . ILE A 1 99 ? 8.497 -8.295 -12.019 1.00 90.56 99 ILE A C 1
ATOM 758 O O . ILE A 1 99 ? 8.743 -9.340 -12.622 1.00 90.56 99 ILE A O 1
ATOM 762 N N . LEU A 1 100 ? 8.475 -7.108 -12.638 1.00 91.12 100 LEU A N 1
ATOM 763 C CA . LEU A 1 100 ? 8.637 -6.979 -14.091 1.00 91.12 100 LEU A CA 1
ATOM 764 C C . LEU A 1 100 ? 9.983 -7.529 -14.572 1.00 91.12 100 LEU A C 1
ATOM 766 O O . LEU A 1 100 ? 10.018 -8.319 -15.513 1.00 91.12 100 LEU A O 1
ATOM 770 N N . ARG A 1 101 ? 11.082 -7.193 -13.883 1.00 91.38 101 ARG A N 1
ATOM 771 C CA . ARG A 1 101 ? 12.415 -7.732 -14.206 1.00 91.38 101 ARG A CA 1
ATOM 772 C C . ARG A 1 101 ? 12.468 -9.252 -14.083 1.00 91.38 101 ARG A C 1
ATOM 774 O O . ARG A 1 101 ? 13.078 -9.910 -14.919 1.00 91.38 101 ARG A O 1
ATOM 781 N N . THR A 1 102 ? 11.833 -9.816 -13.057 1.00 92.38 102 THR A N 1
ATOM 782 C CA . THR A 1 102 ? 11.787 -11.271 -12.857 1.00 92.38 102 THR A CA 1
ATOM 783 C C . THR A 1 102 ? 11.037 -11.947 -14.002 1.00 92.38 102 THR A C 1
ATOM 785 O O . THR A 1 102 ? 11.537 -12.915 -14.571 1.00 92.38 102 THR A O 1
ATOM 788 N N . LEU A 1 103 ? 9.886 -11.401 -14.405 1.00 92.38 103 LEU A N 1
ATOM 789 C CA . LEU A 1 103 ? 9.115 -11.914 -15.538 1.00 92.38 103 LEU A CA 1
ATOM 790 C C . LEU A 1 103 ? 9.896 -11.814 -16.856 1.00 92.38 103 LEU A C 1
ATOM 792 O O . LEU A 1 103 ? 9.927 -12.777 -17.620 1.00 92.38 103 LEU A O 1
ATOM 796 N N . GLU A 1 104 ? 10.587 -10.697 -17.103 1.00 93.12 104 GLU A N 1
ATOM 797 C CA . GLU A 1 104 ? 11.469 -10.525 -18.267 1.00 93.12 104 GLU A CA 1
ATOM 798 C C . GLU A 1 104 ? 12.593 -11.571 -18.305 1.00 93.12 104 GLU A C 1
ATOM 800 O O . GLU A 1 104 ? 12.897 -12.119 -19.364 1.00 93.12 104 GLU A O 1
ATOM 805 N N . MET A 1 105 ? 13.192 -11.886 -17.152 1.00 92.75 105 MET A N 1
ATOM 806 C CA . MET A 1 105 ? 14.252 -12.894 -17.043 1.00 92.75 105 MET A CA 1
ATOM 807 C C . MET A 1 105 ? 13.743 -14.326 -17.245 1.00 92.75 105 MET A C 1
ATOM 809 O O . MET A 1 105 ? 14.506 -15.184 -17.690 1.00 92.75 105 MET A O 1
ATOM 813 N N . VAL A 1 106 ? 12.473 -14.593 -16.932 1.00 93.75 106 VAL A N 1
ATOM 814 C CA . VAL A 1 106 ? 11.857 -15.920 -17.073 1.00 93.75 106 VAL A CA 1
ATOM 815 C C . VAL A 1 106 ? 11.343 -16.181 -18.490 1.00 93.75 106 VAL A C 1
ATOM 817 O O . VAL A 1 106 ? 11.330 -17.334 -18.915 1.00 93.75 106 VAL A O 1
ATOM 820 N N . GLN A 1 107 ? 11.002 -15.149 -19.269 1.00 92.88 107 GLN A N 1
ATOM 821 C CA . GLN A 1 107 ? 10.500 -15.292 -20.648 1.00 92.88 107 GLN A CA 1
ATOM 822 C C . GLN A 1 107 ? 11.326 -16.243 -21.547 1.00 92.88 107 GLN A C 1
ATOM 824 O O . GLN A 1 107 ? 10.731 -17.100 -22.205 1.00 92.88 107 GLN A O 1
ATOM 829 N N . PRO A 1 108 ? 12.676 -16.192 -21.573 1.00 94.50 108 PRO A N 1
ATOM 830 C CA . PRO A 1 108 ? 13.479 -17.128 -22.366 1.00 94.50 108 PRO A CA 1
ATOM 831 C C . PRO A 1 108 ? 13.374 -18.583 -21.893 1.00 94.50 108 PRO A C 1
ATOM 833 O O . PRO A 1 108 ? 13.501 -19.499 -22.703 1.00 94.50 108 PRO A O 1
ATOM 836 N N . ILE A 1 109 ? 13.153 -18.800 -20.594 1.00 93.19 109 ILE A N 1
ATOM 837 C CA . ILE A 1 109 ? 12.966 -20.132 -20.008 1.00 93.19 109 ILE A CA 1
ATOM 838 C C . ILE A 1 109 ? 11.577 -20.656 -20.380 1.00 93.19 109 ILE A C 1
ATOM 840 O O . ILE A 1 109 ? 11.463 -21.789 -20.839 1.00 93.19 109 ILE A O 1
ATOM 844 N N . ALA A 1 110 ? 10.551 -19.805 -20.285 1.00 92.75 110 ALA A N 1
ATOM 845 C CA . ALA A 1 110 ? 9.179 -20.128 -20.676 1.00 92.75 110 ALA A CA 1
ATOM 846 C C . ALA A 1 110 ? 9.054 -20.515 -22.163 1.00 92.75 110 ALA A C 1
ATOM 848 O O . ALA A 1 110 ? 8.189 -21.305 -22.532 1.00 92.75 110 ALA A O 1
ATOM 849 N N . ALA A 1 111 ? 9.944 -20.004 -23.023 1.00 92.38 111 ALA A N 1
ATOM 850 C CA . ALA A 1 111 ? 10.013 -20.401 -24.430 1.00 92.38 111 ALA A CA 1
ATOM 851 C C . ALA A 1 111 ? 10.481 -21.857 -24.638 1.00 92.38 111 ALA A C 1
ATOM 853 O O . ALA A 1 111 ? 10.186 -22.449 -25.677 1.00 92.38 111 ALA A O 1
ATOM 854 N N . VAL A 1 112 ? 11.219 -22.424 -23.678 1.00 95.38 112 VAL A N 1
ATOM 855 C CA . VAL A 1 112 ? 11.698 -23.817 -23.699 1.00 95.38 112 VAL A CA 1
ATOM 856 C C . VAL A 1 112 ? 10.756 -24.728 -22.913 1.00 95.38 112 VAL A C 1
ATOM 858 O O . VAL A 1 112 ? 10.425 -25.813 -23.386 1.00 95.38 112 VAL A O 1
ATOM 861 N N . ASP A 1 113 ? 10.319 -24.280 -21.737 1.00 92.56 113 ASP A N 1
ATOM 862 C CA . ASP A 1 113 ? 9.371 -24.975 -20.872 1.00 92.56 113 ASP A CA 1
ATOM 863 C C . ASP A 1 113 ? 8.284 -24.001 -20.386 1.00 92.56 113 ASP A C 1
ATOM 865 O O . ASP A 1 113 ? 8.504 -23.246 -19.432 1.00 92.56 113 ASP A O 1
ATOM 869 N N . PRO A 1 114 ? 7.098 -24.013 -21.021 1.00 91.25 114 PRO A N 1
ATOM 870 C CA . PRO A 1 114 ? 5.990 -23.152 -20.627 1.00 91.25 114 PRO A CA 1
ATOM 871 C C . PRO A 1 114 ? 5.510 -23.371 -19.185 1.00 91.25 114 PRO A C 1
ATOM 873 O O . PRO A 1 114 ? 4.980 -22.434 -18.591 1.00 91.25 114 PRO A O 1
ATOM 876 N N . GLY A 1 115 ? 5.724 -24.562 -18.602 1.00 92.12 115 GLY A N 1
ATOM 877 C CA . GLY A 1 115 ? 5.278 -24.898 -17.244 1.00 92.12 115 GLY A CA 1
ATOM 878 C C . GLY A 1 115 ? 5.962 -24.076 -16.148 1.00 92.12 115 GLY A C 1
ATOM 879 O O . GLY A 1 115 ? 5.470 -23.993 -15.028 1.00 92.12 115 GLY A O 1
ATOM 880 N N . VAL A 1 116 ? 7.068 -23.388 -16.459 1.00 90.00 116 VAL A N 1
ATOM 881 C CA . VAL A 1 116 ? 7.719 -22.468 -15.512 1.00 90.00 116 VAL A CA 1
ATOM 882 C C . VAL A 1 116 ? 6.807 -21.299 -15.126 1.00 90.00 116 VAL A C 1
ATOM 884 O O . VAL A 1 116 ? 6.932 -20.787 -14.010 1.00 90.00 116 VAL A O 1
ATOM 887 N N . MET A 1 117 ? 5.876 -20.899 -16.000 1.00 90.94 117 MET A N 1
ATOM 888 C CA . MET A 1 117 ? 4.932 -19.815 -15.711 1.00 90.94 117 MET A CA 1
ATOM 889 C C . MET A 1 117 ? 3.897 -20.185 -14.642 1.00 90.94 117 MET A C 1
ATOM 891 O O . MET A 1 117 ? 3.409 -19.282 -13.969 1.00 90.94 117 MET A O 1
ATOM 895 N N . ASP A 1 118 ? 3.638 -21.477 -14.407 1.00 90.88 118 ASP A N 1
ATOM 896 C CA . ASP A 1 118 ? 2.711 -21.947 -13.364 1.00 90.88 118 ASP A CA 1
ATOM 897 C C . ASP A 1 118 ? 3.212 -21.629 -11.943 1.00 90.88 118 ASP A C 1
ATOM 899 O O . ASP A 1 118 ? 2.448 -21.655 -10.982 1.00 90.88 118 ASP A O 1
ATOM 903 N N . ASN A 1 119 ? 4.498 -21.288 -11.795 1.00 88.94 119 ASN A N 1
ATOM 904 C CA . ASN A 1 119 ? 5.060 -20.835 -10.522 1.00 88.94 119 ASN A CA 1
ATOM 905 C C . ASN A 1 119 ? 4.638 -19.403 -10.146 1.00 88.94 119 ASN A C 1
ATOM 907 O O . ASN A 1 119 ? 4.927 -18.963 -9.034 1.00 88.94 119 ASN A O 1
ATOM 911 N N . PHE A 1 120 ? 4.012 -18.656 -11.059 1.00 91.31 120 PHE A N 1
ATOM 912 C CA . PHE A 1 120 ? 3.648 -17.258 -10.858 1.00 91.31 120 PHE A CA 1
ATOM 913 C C . PHE A 1 120 ? 2.140 -17.107 -10.695 1.00 91.31 120 PHE A C 1
ATOM 915 O O . PHE A 1 120 ? 1.365 -17.444 -11.587 1.00 91.31 120 PHE A O 1
ATOM 922 N N . ASN A 1 121 ? 1.725 -16.510 -9.579 1.00 92.19 121 ASN A N 1
ATOM 923 C CA . ASN A 1 121 ? 0.347 -16.083 -9.387 1.00 92.19 121 ASN A CA 1
ATOM 924 C C . ASN A 1 121 ? 0.093 -14.793 -10.184 1.00 92.19 121 ASN A C 1
ATOM 926 O O . ASN A 1 121 ? 0.420 -13.692 -9.738 1.00 92.19 121 ASN A O 1
ATOM 930 N N . THR A 1 122 ? -0.461 -14.922 -11.389 1.00 89.19 122 THR A N 1
ATOM 931 C CA . THR A 1 122 ? -0.699 -13.778 -12.282 1.00 89.19 122 THR A CA 1
ATOM 932 C C . THR A 1 122 ? -1.706 -12.777 -11.723 1.00 89.19 122 THR A C 1
ATOM 934 O O . THR A 1 122 ? -1.586 -11.581 -12.007 1.00 89.19 122 THR A O 1
ATOM 937 N N . ASP A 1 123 ? -2.663 -13.228 -10.912 1.00 88.31 123 ASP A N 1
ATOM 938 C CA . ASP A 1 123 ? -3.669 -12.352 -10.308 1.00 88.31 123 ASP A CA 1
ATOM 939 C C . ASP A 1 123 ? -3.034 -11.466 -9.237 1.00 88.31 123 ASP A C 1
ATOM 941 O O . ASP A 1 123 ? -3.177 -10.242 -9.266 1.00 88.31 123 ASP A O 1
ATOM 945 N N . GLU A 1 124 ? -2.248 -12.068 -8.346 1.00 88.94 124 GLU A N 1
ATOM 946 C CA . GLU A 1 124 ? -1.505 -11.352 -7.307 1.00 88.94 124 GLU A CA 1
ATOM 947 C C . GLU A 1 124 ? -0.469 -10.396 -7.910 1.00 88.94 124 GLU A C 1
ATOM 949 O O . GLU A 1 124 ? -0.423 -9.223 -7.540 1.00 88.94 124 GLU A O 1
ATOM 954 N N . ILE A 1 125 ? 0.275 -10.840 -8.929 1.00 90.50 125 ILE A N 1
ATOM 955 C CA . ILE A 1 125 ? 1.190 -9.987 -9.702 1.00 90.50 125 ILE A CA 1
ATOM 956 C C . ILE A 1 125 ? 0.463 -8.760 -10.255 1.00 90.50 125 ILE A C 1
ATOM 958 O O . ILE A 1 125 ? 0.951 -7.636 -10.129 1.00 90.50 125 ILE A O 1
ATOM 962 N N . THR A 1 126 ? -0.710 -8.955 -10.859 1.00 89.44 126 THR A N 1
ATOM 963 C CA . THR A 1 126 ? -1.481 -7.856 -11.448 1.00 89.44 126 THR A CA 1
ATOM 964 C C . THR A 1 126 ? -1.951 -6.874 -10.376 1.00 89.44 126 THR A C 1
ATOM 966 O O . THR A 1 126 ? -1.876 -5.663 -10.589 1.00 89.44 126 THR A O 1
ATOM 969 N N . ARG A 1 127 ? -2.380 -7.369 -9.207 1.00 88.50 127 ARG A N 1
ATOM 970 C CA . ARG A 1 127 ? -2.788 -6.530 -8.068 1.00 88.50 127 ARG A CA 1
ATOM 971 C C . ARG A 1 127 ? -1.620 -5.723 -7.498 1.00 88.50 127 ARG A C 1
ATOM 973 O O . ARG A 1 127 ? -1.769 -4.515 -7.324 1.00 88.50 127 ARG A O 1
ATOM 980 N N . ILE A 1 128 ? -0.456 -6.341 -7.285 1.00 86.94 128 ILE A N 1
ATOM 981 C CA . ILE A 1 128 ? 0.744 -5.646 -6.789 1.00 86.94 128 ILE A CA 1
ATOM 982 C C . ILE A 1 128 ? 1.205 -4.586 -7.797 1.00 86.94 128 ILE A C 1
ATOM 984 O O . ILE A 1 128 ? 1.506 -3.451 -7.424 1.00 86.94 128 ILE A O 1
ATOM 988 N N . LEU A 1 129 ? 1.218 -4.906 -9.094 1.00 86.94 129 LEU A N 1
ATOM 989 C CA . LEU A 1 129 ? 1.565 -3.935 -10.134 1.00 86.94 129 LEU A CA 1
ATOM 990 C C . LEU A 1 129 ? 0.563 -2.779 -10.201 1.00 86.94 129 LEU A C 1
ATOM 992 O O . LEU A 1 129 ? 0.969 -1.631 -10.374 1.00 86.94 129 LEU A O 1
ATOM 996 N N . ALA A 1 130 ? -0.732 -3.047 -10.049 1.00 86.56 130 ALA A N 1
ATOM 997 C CA . ALA A 1 130 ? -1.751 -2.007 -10.012 1.00 86.56 130 ALA A CA 1
ATOM 998 C C . ALA A 1 130 ? -1.574 -1.080 -8.797 1.00 86.56 130 ALA A C 1
ATOM 1000 O O . ALA A 1 130 ? -1.571 0.141 -8.968 1.00 86.56 130 ALA A O 1
ATOM 1001 N N . ASP A 1 131 ? -1.359 -1.636 -7.603 1.00 82.69 131 ASP A N 1
ATOM 1002 C CA . ASP A 1 131 ? -1.158 -0.857 -6.377 1.00 82.69 131 ASP A CA 1
ATOM 1003 C C . ASP A 1 131 ? 0.118 0.002 -6.435 1.00 82.69 131 ASP A C 1
ATOM 1005 O O . ASP A 1 131 ? 0.081 1.222 -6.243 1.00 82.69 131 ASP A O 1
ATOM 1009 N N . THR A 1 132 ? 1.244 -0.602 -6.825 1.00 80.75 132 THR A N 1
ATOM 1010 C CA . THR A 1 132 ? 2.540 0.092 -6.931 1.00 80.75 132 THR A CA 1
ATOM 1011 C C . THR A 1 132 ? 2.549 1.205 -7.981 1.00 80.75 132 THR A C 1
ATOM 1013 O O . THR A 1 132 ? 3.201 2.232 -7.780 1.00 80.75 132 THR A O 1
ATOM 1016 N N . ASN A 1 133 ? 1.781 1.064 -9.067 1.00 79.81 133 ASN A N 1
ATOM 1017 C CA . ASN A 1 133 ? 1.601 2.115 -10.075 1.00 79.81 133 ASN A CA 1
ATOM 1018 C C . ASN A 1 133 ? 0.520 3.148 -9.702 1.00 79.81 133 ASN A C 1
ATOM 1020 O O . ASN A 1 133 ? 0.305 4.110 -10.443 1.00 79.81 133 ASN A O 1
ATOM 1024 N N . GLY A 1 134 ? -0.159 2.986 -8.562 1.00 75.62 134 GLY A N 1
ATOM 1025 C CA . GLY A 1 134 ? -1.207 3.897 -8.102 1.00 75.62 134 GLY A CA 1
ATOM 1026 C C . GLY A 1 134 ? -2.490 3.818 -8.931 1.00 75.62 134 GLY A C 1
ATOM 1027 O O . GLY A 1 134 ? -3.212 4.812 -9.059 1.00 75.62 134 GLY A O 1
ATOM 1028 N N . ALA A 1 135 ? -2.767 2.660 -9.526 1.00 83.50 135 ALA A N 1
ATOM 1029 C CA . ALA A 1 135 ? -3.984 2.436 -10.277 1.00 83.50 135 ALA A CA 1
ATOM 1030 C C . ALA A 1 135 ? -5.205 2.461 -9.332 1.00 83.50 135 ALA A C 1
ATOM 1032 O O . ALA A 1 135 ? -5.162 1.879 -8.247 1.00 83.50 135 ALA A O 1
ATOM 1033 N N . PRO A 1 136 ? -6.321 3.118 -9.702 1.00 78.50 136 PRO A N 1
ATOM 1034 C CA . PRO A 1 136 ? -7.505 3.135 -8.847 1.00 78.50 136 PRO A CA 1
ATOM 1035 C C . PRO A 1 136 ? -8.079 1.722 -8.660 1.00 78.50 136 PRO A C 1
ATOM 1037 O O . PRO A 1 136 ? -8.489 1.121 -9.645 1.00 78.50 136 PRO A O 1
ATOM 1040 N N . GLN A 1 137 ? -8.215 1.237 -7.419 1.00 78.69 137 GLN A N 1
ATOM 1041 C CA . GLN A 1 137 ? -8.746 -0.107 -7.096 1.00 78.69 137 GLN A CA 1
ATOM 1042 C C . GLN A 1 137 ? -10.058 -0.457 -7.822 1.00 78.69 137 GLN A C 1
ATOM 1044 O O . GLN A 1 137 ? -10.252 -1.589 -8.241 1.00 78.69 137 GLN A O 1
ATOM 1049 N N . ARG A 1 138 ? -10.920 0.535 -8.084 1.00 82.44 138 ARG A N 1
ATOM 1050 C CA . ARG A 1 138 ? -12.170 0.385 -8.857 1.00 82.44 138 ARG A CA 1
ATOM 1051 C C . ARG A 1 138 ? -12.015 -0.171 -10.282 1.00 82.44 138 ARG A C 1
ATOM 1053 O O . ARG A 1 138 ? -13.026 -0.437 -10.922 1.00 82.44 138 ARG A O 1
ATOM 1060 N N . ILE A 1 139 ? -10.797 -0.234 -10.827 1.00 84.88 139 ILE A N 1
ATOM 1061 C CA . ILE A 1 139 ? -10.541 -0.835 -12.146 1.00 84.88 139 ILE A CA 1
ATOM 1062 C C . ILE A 1 139 ? -10.267 -2.341 -12.058 1.00 84.88 139 ILE A C 1
ATOM 1064 O O . ILE A 1 139 ? -10.268 -3.011 -13.089 1.00 84.88 139 ILE A O 1
ATOM 1068 N N . LEU A 1 140 ? -10.000 -2.858 -10.857 1.00 85.38 140 LEU A N 1
ATOM 1069 C CA . LEU A 1 140 ? -9.774 -4.272 -10.593 1.00 85.38 140 LEU A CA 1
ATOM 1070 C C . LEU A 1 140 ? -11.089 -4.921 -10.162 1.00 85.38 140 LEU A C 1
ATOM 1072 O O . LEU A 1 140 ? -11.885 -4.319 -9.444 1.00 85.38 140 LEU A O 1
ATOM 1076 N N . ARG A 1 141 ? -11.298 -6.169 -10.584 1.00 83.69 141 ARG A N 1
ATOM 1077 C CA . ARG A 1 141 ? -12.389 -6.997 -10.063 1.00 83.69 141 ARG A CA 1
ATOM 1078 C C . ARG A 1 141 ? -12.081 -7.428 -8.631 1.00 83.69 141 ARG A C 1
ATOM 1080 O O . ARG A 1 141 ? -10.919 -7.661 -8.269 1.00 83.69 141 ARG A O 1
ATOM 1087 N N . SER A 1 142 ? -13.127 -7.548 -7.826 1.00 80.25 142 SER A N 1
ATOM 1088 C CA . SER A 1 142 ? -13.047 -8.171 -6.504 1.00 80.25 142 SER A CA 1
ATOM 1089 C C . SER A 1 142 ? -12.656 -9.648 -6.626 1.00 80.25 142 SER A C 1
ATOM 1091 O O . SER A 1 142 ? -12.835 -10.263 -7.676 1.00 80.25 142 SER A O 1
ATOM 1093 N N . GLU A 1 143 ? -12.089 -10.233 -5.571 1.00 76.38 143 GLU A N 1
ATOM 1094 C CA . GLU A 1 143 ? -11.719 -11.660 -5.575 1.00 76.38 143 GLU A CA 1
ATOM 1095 C C . GLU A 1 143 ? -12.934 -12.573 -5.769 1.00 76.38 143 GLU A C 1
ATOM 1097 O O . GLU A 1 143 ? -12.841 -13.589 -6.459 1.00 76.38 143 GLU A O 1
ATOM 1102 N N . ASN A 1 144 ? -14.092 -12.153 -5.257 1.00 73.25 144 ASN A N 1
ATOM 1103 C CA . ASN A 1 144 ? -15.363 -12.844 -5.457 1.00 73.25 144 ASN A CA 1
ATOM 1104 C C . ASN A 1 144 ? -15.757 -12.875 -6.943 1.00 73.25 144 ASN A C 1
ATOM 1106 O O . ASN A 1 144 ? -16.086 -13.933 -7.464 1.00 73.25 144 ASN A O 1
ATOM 1110 N N . GLU A 1 145 ? -15.632 -11.751 -7.657 1.00 75.81 145 GLU A N 1
ATOM 1111 C CA . GLU A 1 145 ? -15.927 -11.686 -9.098 1.00 75.81 145 GLU A CA 1
ATOM 1112 C C . GLU A 1 145 ? -14.967 -12.520 -9.960 1.00 75.81 145 GLU A C 1
ATOM 1114 O O . GLU A 1 145 ? -15.338 -12.905 -11.065 1.00 75.81 145 GLU A O 1
ATOM 1119 N N . ILE A 1 146 ? -13.733 -12.768 -9.503 1.00 78.44 146 ILE A N 1
ATOM 1120 C CA . ILE A 1 146 ? -12.763 -13.620 -10.215 1.00 78.44 146 ILE A CA 1
ATOM 1121 C C . ILE A 1 146 ? -13.033 -15.099 -9.928 1.00 78.44 146 ILE A C 1
ATOM 1123 O O . ILE A 1 146 ? -12.968 -15.913 -10.841 1.00 78.44 146 ILE A O 1
ATOM 1127 N N . SER A 1 147 ? -13.382 -15.439 -8.685 1.00 72.44 147 SER A N 1
ATOM 1128 C CA . SER A 1 147 ? -13.663 -16.819 -8.264 1.00 72.44 147 SER A CA 1
ATOM 1129 C C . SER A 1 147 ? -14.937 -17.398 -8.895 1.00 72.44 147 SER A C 1
ATOM 1131 O O . SER A 1 147 ? -15.106 -18.614 -8.947 1.00 72.44 147 SER A O 1
ATOM 1133 N N . GLU A 1 148 ? -15.842 -16.533 -9.360 1.00 64.88 148 GLU A N 1
ATOM 1134 C CA . GLU A 1 148 ? -17.072 -16.904 -10.068 1.00 64.88 148 GLU A CA 1
ATOM 1135 C C . GLU A 1 148 ? -16.893 -17.093 -11.593 1.00 64.88 148 GLU A C 1
ATOM 1137 O O . GLU A 1 148 ? -17.865 -17.444 -12.269 1.00 64.88 148 GLU A O 1
ATOM 1142 N N . MET A 1 149 ? -15.691 -16.867 -12.148 1.00 60.28 149 MET A N 1
ATOM 1143 C CA . MET A 1 149 ? -15.373 -17.073 -13.577 1.00 60.28 149 MET A CA 1
ATOM 1144 C C . MET A 1 149 ? -14.788 -18.456 -13.863 1.00 60.28 149 MET A C 1
ATOM 1146 O O . MET A 1 149 ? -15.152 -19.008 -14.929 1.00 60.28 149 MET A O 1
#

Foldseek 3Di:
DVCVVVCVVLCCVLVVCPDDDPVRSLVSLQVSLVVCVVVVVCCVPVPVVVVVVVVVVVCVVVVNDDPDDPVCVVVVNDDDDDDLDPSSLSNLLVVLVVLVVVVVVCVVVCVVPVCVCVVDDVLVNVVSNCSSVVHPCVVDDDPVVVVVD

Radius of gyration: 20.8 Å; chains: 1; bounding box: 42×47×49 Å